Protein AF-A0A969F271-F1 (afdb_monomer_lite)

Structure (mmCIF, N/CA/C/O backbone):
data_AF-A0A969F271-F1
#
_entry.id   AF-A0A969F271-F1
#
loop_
_atom_site.group_PDB
_atom_site.id
_atom_site.type_symbol
_atom_site.label_atom_id
_atom_site.label_alt_id
_atom_site.label_comp_id
_atom_site.label_asym_id
_atom_site.label_entity_id
_atom_site.label_seq_id
_atom_site.pdbx_PDB_i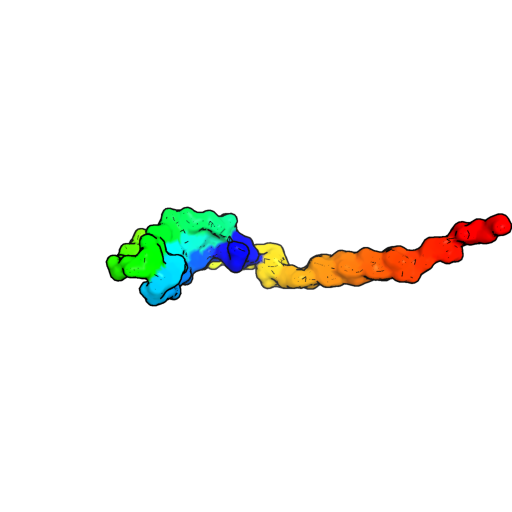ns_code
_atom_site.Cartn_x
_atom_site.Cartn_y
_atom_site.Cartn_z
_atom_site.occupancy
_atom_site.B_iso_or_equiv
_atom_site.auth_seq_id
_atom_site.auth_comp_id
_atom_site.auth_asym_id
_atom_site.auth_atom_id
_atom_site.pdbx_PDB_model_num
ATOM 1 N N . MET A 1 1 ? 0.746 4.083 0.832 1.00 69.88 1 MET A N 1
ATOM 2 C CA . MET A 1 1 ? 1.950 3.871 -0.001 1.00 69.88 1 MET A CA 1
ATOM 3 C C . MET A 1 1 ? 2.086 2.414 -0.428 1.00 69.88 1 MET A C 1
ATOM 5 O O . MET A 1 1 ? 1.808 2.140 -1.583 1.00 69.88 1 MET A O 1
ATOM 9 N N . ARG A 1 2 ? 2.341 1.453 0.475 1.00 82.25 2 ARG A N 1
ATOM 10 C CA . ARG A 1 2 ? 2.545 0.032 0.103 1.00 82.25 2 ARG A CA 1
ATOM 11 C C . ARG A 1 2 ? 1.407 -0.627 -0.688 1.00 82.25 2 ARG A C 1
ATOM 13 O O . ARG A 1 2 ? 1.689 -1.394 -1.602 1.00 82.25 2 ARG A O 1
ATOM 20 N N . ALA A 1 3 ? 0.150 -0.317 -0.367 1.00 83.69 3 ALA A N 1
ATOM 21 C CA . ALA A 1 3 ? -1.006 -0.820 -1.117 1.00 83.69 3 ALA A CA 1
ATOM 22 C C . ALA A 1 3 ? -0.977 -0.375 -2.593 1.00 83.69 3 ALA A C 1
ATOM 24 O O . ALA A 1 3 ? -1.136 -1.199 -3.488 1.00 83.69 3 ALA A O 1
ATOM 25 N N . LEU A 1 4 ? -0.657 0.902 -2.831 1.00 87.50 4 LEU A N 1
ATOM 26 C CA . LEU A 1 4 ? -0.541 1.501 -4.163 1.00 87.50 4 LEU A CA 1
ATOM 27 C C . LEU A 1 4 ? 0.678 0.975 -4.931 1.00 87.50 4 LEU A C 1
ATOM 29 O O . LEU A 1 4 ? 0.565 0.592 -6.090 1.00 87.50 4 LEU A O 1
ATOM 33 N N . GLU A 1 5 ? 1.833 0.901 -4.271 1.00 87.50 5 GLU A N 1
ATOM 34 C CA . GLU A 1 5 ? 3.076 0.376 -4.854 1.00 87.50 5 GLU A CA 1
ATOM 35 C C . GLU A 1 5 ? 2.911 -1.057 -5.363 1.00 87.50 5 GLU A C 1
ATOM 37 O O . GLU A 1 5 ? 3.357 -1.393 -6.460 1.00 87.50 5 GLU A O 1
ATOM 42 N N . ASN A 1 6 ? 2.247 -1.902 -4.577 1.00 87.50 6 ASN A N 1
ATOM 43 C CA . ASN A 1 6 ? 2.043 -3.304 -4.918 1.00 87.50 6 ASN A CA 1
ATOM 44 C C . ASN A 1 6 ? 0.766 -3.544 -5.726 1.00 87.50 6 ASN A C 1
ATOM 46 O O . ASN A 1 6 ? 0.573 -4.662 -6.198 1.00 87.50 6 ASN A O 1
ATOM 50 N N . GLY A 1 7 ? -0.099 -2.533 -5.874 1.00 87.69 7 GLY A N 1
ATOM 51 C CA . GLY A 1 7 ? -1.422 -2.684 -6.477 1.00 87.69 7 GLY A CA 1
ATOM 52 C C . GLY A 1 7 ? -2.220 -3.783 -5.780 1.00 87.69 7 GLY A C 1
ATOM 53 O O . GLY A 1 7 ? -2.776 -4.656 -6.438 1.00 87.69 7 GLY A O 1
ATOM 54 N N . ARG A 1 8 ? -2.202 -3.799 -4.442 1.00 91.88 8 ARG A N 1
ATOM 55 C CA . ARG A 1 8 ? -2.833 -4.839 -3.620 1.00 91.88 8 ARG A CA 1
ATOM 56 C C . ARG A 1 8 ? -3.618 -4.232 -2.473 1.00 91.88 8 ARG A C 1
ATOM 58 O O . ARG A 1 8 ? -3.230 -3.211 -1.912 1.00 91.88 8 ARG A O 1
ATOM 65 N N . TRP A 1 9 ? -4.672 -4.940 -2.083 1.00 93.25 9 TRP A N 1
ATOM 66 C CA . TRP A 1 9 ? -5.376 -4.690 -0.834 1.00 93.25 9 TRP A CA 1
ATOM 67 C C . TRP A 1 9 ? -4.432 -4.860 0.356 1.00 93.25 9 TRP A C 1
ATOM 69 O O . TRP A 1 9 ? -3.674 -5.830 0.430 1.00 93.25 9 TRP A O 1
ATOM 79 N N . LEU A 1 10 ? -4.498 -3.922 1.296 1.00 93.69 10 LEU A N 1
ATOM 80 C CA . LEU A 1 10 ? -3.742 -3.961 2.541 1.00 93.69 10 LEU A CA 1
ATOM 81 C C . LEU A 1 10 ? -4.718 -4.017 3.714 1.00 93.69 10 LEU A C 1
ATOM 83 O O . LEU A 1 10 ? -5.437 -3.056 3.989 1.00 93.69 10 LEU A O 1
ATOM 87 N N . LEU A 1 11 ? -4.699 -5.145 4.421 1.00 93.44 11 LEU A N 1
ATOM 88 C CA . LEU A 1 11 ? -5.399 -5.325 5.687 1.00 93.44 11 LEU A CA 1
ATOM 89 C C . LEU A 1 11 ? -4.424 -5.000 6.817 1.00 93.44 11 LEU A C 1
ATOM 91 O O . LEU A 1 11 ? -3.444 -5.714 7.024 1.00 93.44 11 LEU A O 1
ATOM 95 N N . ARG A 1 12 ? -4.667 -3.900 7.531 1.00 93.69 12 ARG A N 1
ATOM 96 C CA . ARG A 1 12 ? -3.850 -3.490 8.672 1.00 93.69 12 ARG A CA 1
ATOM 97 C C . ARG A 1 12 ? -4.618 -3.752 9.959 1.00 93.69 12 ARG A C 1
ATOM 99 O O . ARG A 1 12 ? -5.585 -3.053 10.243 1.00 93.69 12 ARG A O 1
ATOM 106 N N . ALA A 1 13 ? -4.148 -4.718 10.742 1.00 92.25 13 ALA A N 1
ATOM 107 C CA . ALA A 1 13 ? -4.650 -5.008 12.080 1.00 92.25 13 ALA A CA 1
ATOM 108 C C . ALA A 1 13 ? -3.625 -4.553 13.122 1.00 92.25 13 ALA A C 1
ATOM 110 O O . ALA A 1 13 ? -2.455 -4.932 13.064 1.00 92.25 13 ALA A O 1
ATOM 111 N N . THR A 1 14 ? -4.053 -3.714 14.059 1.00 91.69 14 THR A N 1
ATOM 112 C CA . THR A 1 14 ? -3.212 -3.224 15.157 1.00 91.69 14 THR A CA 1
ATOM 113 C C . THR A 1 14 ? -3.969 -3.320 16.475 1.00 91.69 14 THR A C 1
ATOM 115 O O . THR A 1 14 ? -5.192 -3.248 16.471 1.00 91.69 14 THR A O 1
ATOM 118 N N . ASN A 1 15 ? -3.251 -3.471 17.593 1.00 88.94 15 ASN A N 1
ATOM 119 C CA . ASN A 1 15 ? -3.870 -3.605 18.916 1.00 88.94 15 ASN A CA 1
ATOM 120 C C . ASN A 1 15 ? -4.593 -2.312 19.349 1.00 88.94 15 ASN A C 1
ATOM 122 O O . ASN A 1 15 ? -5.778 -2.323 19.643 1.00 88.94 15 ASN A O 1
ATOM 126 N N . ASN A 1 16 ? -3.889 -1.181 19.328 1.00 85.25 16 ASN A N 1
ATOM 127 C CA . ASN A 1 16 ? -4.406 0.130 19.747 1.00 85.25 16 ASN A CA 1
ATOM 128 C C . ASN A 1 16 ? -4.219 1.231 18.688 1.00 85.25 16 ASN A C 1
ATOM 130 O O . ASN A 1 16 ? -4.637 2.368 18.898 1.00 85.25 16 ASN A O 1
ATOM 134 N N . GLY A 1 17 ? -3.556 0.903 17.578 1.00 87.94 17 GLY A N 1
ATOM 135 C CA . GLY A 1 17 ? -3.272 1.831 16.492 1.00 87.94 17 GLY A CA 1
ATOM 136 C C . GLY A 1 17 ? -4.385 1.886 15.447 1.00 87.94 17 GLY A C 1
ATOM 137 O O . GLY A 1 17 ? -5.521 1.466 15.663 1.00 87.94 17 GLY A O 1
ATOM 138 N N . VAL A 1 18 ? -4.034 2.392 14.266 1.00 89.00 18 VAL A N 1
ATOM 139 C CA . VAL A 1 18 ? -4.957 2.466 13.131 1.00 89.00 18 VAL A CA 1
ATOM 140 C C . VAL A 1 18 ? -5.164 1.079 12.519 1.00 89.00 18 VAL A C 1
ATOM 142 O O . VAL A 1 18 ? -4.342 0.607 11.726 1.00 89.00 18 VAL A O 1
ATOM 145 N N . THR A 1 19 ? -6.302 0.471 12.847 1.00 94.06 19 THR A N 1
ATOM 146 C CA . THR A 1 19 ? -6.829 -0.721 12.177 1.00 94.06 19 THR A CA 1
ATOM 147 C C . THR A 1 19 ? -7.682 -0.289 10.985 1.00 94.06 19 THR A C 1
ATOM 149 O O . THR A 1 19 ? -8.648 0.460 11.144 1.00 94.06 19 THR A O 1
ATOM 152 N N . ALA A 1 20 ? -7.301 -0.706 9.777 1.00 94.12 20 ALA A N 1
ATOM 153 C CA . ALA A 1 20 ? -7.917 -0.230 8.541 1.00 94.12 20 ALA A CA 1
ATOM 154 C C . ALA A 1 20 ? -7.771 -1.214 7.374 1.00 94.12 20 ALA A C 1
ATOM 156 O O . ALA A 1 20 ? -6.806 -1.976 7.292 1.00 94.12 20 ALA A O 1
ATOM 157 N N . ILE A 1 21 ? -8.712 -1.127 6.438 1.00 94.81 21 ILE A N 1
ATOM 158 C CA . ILE A 1 21 ? -8.664 -1.774 5.126 1.00 94.81 21 ILE A CA 1
ATOM 159 C C . ILE A 1 21 ? -8.324 -0.692 4.105 1.00 94.81 21 ILE A C 1
ATOM 161 O O . ILE A 1 21 ? -8.954 0.368 4.077 1.00 94.81 21 ILE A O 1
ATOM 165 N N . VAL A 1 22 ? -7.302 -0.942 3.290 1.00 94.75 22 VAL A N 1
ATOM 166 C CA . VAL A 1 22 ? -6.838 -0.012 2.259 1.00 94.75 22 VAL A CA 1
ATOM 167 C C . VAL A 1 22 ? -6.918 -0.693 0.901 1.00 94.75 22 VAL A C 1
ATOM 169 O O . VAL A 1 22 ? -6.436 -1.817 0.736 1.00 94.75 22 VAL A O 1
ATOM 172 N N . ASP A 1 23 ? -7.523 -0.004 -0.060 1.00 93.00 23 ASP A N 1
ATOM 173 C CA . ASP A 1 23 ? -7.660 -0.472 -1.429 1.00 93.00 23 ASP A CA 1
ATOM 174 C C . ASP A 1 23 ? -6.312 -0.417 -2.195 1.00 93.00 23 ASP A C 1
ATOM 176 O O . ASP A 1 23 ? -5.340 0.208 -1.752 1.00 93.00 23 ASP A O 1
ATOM 180 N N . PRO A 1 24 ? -6.236 -1.047 -3.376 1.00 91.56 24 PRO A N 1
ATOM 181 C CA . PRO A 1 24 ? -5.057 -1.038 -4.248 1.00 91.56 24 PRO A CA 1
ATOM 182 C C . PRO A 1 24 ? -4.674 0.344 -4.783 1.00 91.56 24 PRO A C 1
ATOM 184 O O . PRO A 1 24 ? -3.553 0.523 -5.243 1.00 91.56 24 PRO A O 1
ATOM 187 N N . ALA A 1 25 ? -5.582 1.322 -4.742 1.00 90.00 25 ALA A N 1
ATOM 188 C CA . ALA A 1 25 ? -5.297 2.714 -5.077 1.00 90.00 25 ALA A CA 1
ATOM 189 C C . ALA A 1 25 ? -4.754 3.500 -3.865 1.00 90.00 25 ALA A C 1
ATOM 191 O O . ALA A 1 25 ? -4.439 4.684 -3.979 1.00 90.00 25 ALA A O 1
ATOM 192 N N . GLY A 1 26 ? -4.616 2.858 -2.700 1.00 90.62 26 GLY A N 1
ATOM 193 C CA . GLY A 1 26 ? -4.145 3.472 -1.466 1.00 90.62 26 GLY A CA 1
ATOM 194 C C . GLY A 1 26 ? -5.218 4.225 -0.676 1.00 90.62 26 GLY A C 1
ATOM 195 O O . GLY A 1 26 ? -4.863 4.935 0.266 1.00 90.62 26 GLY A O 1
ATOM 196 N N . ARG A 1 27 ? -6.503 4.089 -1.020 1.00 92.69 27 ARG A N 1
ATOM 197 C CA . ARG A 1 27 ? -7.624 4.709 -0.300 1.00 92.69 27 ARG A CA 1
ATOM 198 C C . ARG A 1 27 ? -8.068 3.829 0.861 1.00 92.69 27 ARG A C 1
ATOM 200 O O . ARG A 1 27 ? -8.143 2.612 0.741 1.00 92.69 27 ARG A O 1
ATOM 207 N N . VAL A 1 28 ? -8.392 4.447 1.993 1.00 93.50 28 VAL A N 1
ATOM 208 C CA . VAL A 1 28 ? -8.930 3.737 3.161 1.00 93.50 28 VAL A CA 1
ATOM 209 C C . VAL A 1 28 ? -10.414 3.466 2.930 1.00 93.50 28 VAL A C 1
ATOM 211 O O . VAL A 1 28 ? -11.196 4.409 2.848 1.00 93.50 28 VAL A O 1
ATOM 214 N N . THR A 1 29 ? -10.801 2.197 2.828 1.00 93.12 29 THR A N 1
ATOM 215 C CA . THR A 1 29 ? -12.199 1.792 2.601 1.00 93.12 29 THR A CA 1
ATOM 216 C C . THR A 1 29 ? -12.959 1.585 3.904 1.00 93.12 29 THR A C 1
ATOM 218 O O . THR A 1 29 ? -14.151 1.862 3.972 1.00 93.12 29 THR A O 1
ATOM 221 N N . ALA A 1 30 ? -12.271 1.139 4.955 1.00 92.44 30 ALA A N 1
ATOM 222 C CA . ALA A 1 30 ? -12.839 0.973 6.285 1.00 92.44 30 ALA A CA 1
ATOM 223 C C . ALA A 1 30 ? -11.769 1.248 7.348 1.00 92.44 30 ALA A C 1
ATOM 225 O O . ALA A 1 30 ? -10.598 0.913 7.151 1.00 92.44 30 ALA A O 1
ATOM 226 N N . ARG A 1 31 ? -12.155 1.847 8.480 1.00 93.00 31 ARG A N 1
ATOM 227 C CA . ARG A 1 31 ? -11.259 2.099 9.619 1.00 93.00 31 ARG A CA 1
ATOM 228 C C . ARG A 1 31 ? -11.988 1.921 10.943 1.00 93.00 31 ARG A C 1
ATOM 230 O O . ARG A 1 31 ? -13.155 2.290 11.047 1.00 93.00 31 ARG A O 1
ATOM 237 N N . LEU A 1 32 ? -11.275 1.424 11.945 1.00 92.56 32 LEU A N 1
ATOM 238 C CA . LEU A 1 32 ? -11.739 1.398 13.328 1.00 92.56 32 LEU A CA 1
ATOM 239 C C . LEU A 1 32 ? -11.258 2.664 14.067 1.00 92.56 32 LEU A C 1
ATOM 241 O O . LEU A 1 32 ? -10.157 3.148 13.766 1.00 92.56 32 LEU A O 1
ATOM 245 N N . PRO A 1 33 ? -12.041 3.217 15.014 1.00 88.31 33 PRO A N 1
ATOM 246 C CA . PRO A 1 33 ? -11.542 4.207 15.964 1.00 88.31 33 PRO A CA 1
ATOM 247 C C . PRO A 1 33 ? -10.325 3.681 16.736 1.00 88.31 33 PRO A C 1
ATOM 249 O O . PRO A 1 33 ? -10.197 2.484 16.989 1.00 88.31 33 PRO A O 1
ATOM 252 N N . GLN A 1 34 ? -9.403 4.578 17.077 1.00 90.25 34 GLN A N 1
ATOM 253 C CA . GLN A 1 34 ? -8.208 4.225 17.847 1.00 90.25 34 GLN A CA 1
ATOM 254 C C . GLN A 1 34 ? -8.544 4.138 19.335 1.00 90.25 34 GLN A C 1
ATOM 256 O O . GLN A 1 34 ? -9.441 4.834 19.798 1.00 90.25 34 GLN A O 1
ATOM 261 N N . PHE A 1 35 ? -7.780 3.333 20.078 1.00 88.19 35 PHE A N 1
ATOM 262 C CA . PHE A 1 35 ? -7.937 3.142 21.530 1.00 88.19 35 PHE A CA 1
ATOM 263 C C . PHE A 1 35 ? -9.304 2.603 21.981 1.00 88.19 35 PHE A C 1
ATOM 265 O O . PHE A 1 35 ? -9.602 2.609 23.173 1.00 88.19 35 PHE A O 1
ATOM 272 N N . GLU A 1 36 ? -10.103 2.085 21.051 1.00 87.94 36 GLU A N 1
ATOM 273 C CA . GLU A 1 36 ? -11.380 1.440 21.329 1.00 87.94 36 GLU A CA 1
ATOM 274 C C . GLU A 1 36 ? -11.321 -0.037 20.941 1.00 87.94 36 GLU A C 1
ATOM 276 O O . GLU A 1 36 ? -10.743 -0.415 19.918 1.00 87.94 36 GLU A O 1
ATOM 281 N N . ALA A 1 37 ? -11.937 -0.885 21.763 1.00 88.19 37 ALA A N 1
ATOM 282 C CA . ALA A 1 37 ? -12.109 -2.288 21.431 1.00 88.19 37 ALA A CA 1
ATOM 283 C C . ALA A 1 37 ? -13.192 -2.425 20.354 1.00 88.19 37 ALA A C 1
ATOM 285 O O . ALA A 1 37 ? -14.317 -1.958 20.526 1.00 88.19 37 ALA A O 1
ATOM 286 N N . GLY A 1 38 ? -12.872 -3.099 19.253 1.00 90.06 38 GLY A N 1
ATOM 287 C CA . GLY A 1 38 ? -13.833 -3.316 18.180 1.00 90.06 38 GLY A CA 1
ATOM 288 C C . GLY A 1 38 ? -13.338 -4.289 17.119 1.00 90.06 38 GLY A C 1
ATOM 289 O O . GLY A 1 38 ? -12.177 -4.699 17.108 1.00 90.06 38 GLY A O 1
ATOM 290 N N . VAL A 1 39 ? -14.245 -4.657 16.215 1.00 90.88 39 VAL A N 1
ATOM 291 C CA . VAL A 1 39 ? -13.972 -5.558 15.092 1.00 90.88 39 VAL A CA 1
ATOM 292 C C . VAL A 1 39 ? -14.252 -4.816 13.794 1.00 90.88 39 VAL A C 1
ATOM 294 O O . VAL A 1 39 ? -15.365 -4.350 13.560 1.00 90.88 39 VAL A O 1
ATOM 297 N N . LEU A 1 40 ? -13.238 -4.716 12.935 1.00 91.88 40 LEU A N 1
ATOM 298 C CA . LEU A 1 40 ? -13.384 -4.136 11.605 1.00 91.88 40 LEU A CA 1
ATOM 299 C C . LEU A 1 40 ? -13.738 -5.238 10.603 1.00 91.88 40 LEU A C 1
ATOM 301 O O . LEU A 1 40 ? -12.897 -6.076 10.285 1.00 91.88 40 LEU A O 1
ATOM 305 N N . THR A 1 41 ? -14.972 -5.219 10.099 1.00 93.25 41 THR A N 1
ATOM 306 C CA . THR A 1 41 ? -15.445 -6.157 9.069 1.00 93.25 41 THR A CA 1
ATOM 307 C C . THR A 1 41 ? -15.569 -5.430 7.736 1.00 93.25 41 THR A C 1
ATOM 309 O O . THR A 1 41 ? -16.089 -4.318 7.681 1.00 93.25 41 THR A O 1
ATOM 312 N N . GLY A 1 42 ? -15.097 -6.045 6.655 1.00 91.00 42 GLY A N 1
ATOM 313 C CA . GLY A 1 42 ? -15.185 -5.480 5.313 1.00 91.00 42 GLY A CA 1
ATOM 314 C C . GLY A 1 42 ? -14.850 -6.509 4.243 1.00 91.00 42 GLY A C 1
ATOM 315 O O . GLY A 1 42 ? -14.412 -7.619 4.546 1.00 91.00 42 GLY A O 1
ATOM 316 N N . THR A 1 43 ? -15.074 -6.139 2.987 1.00 91.06 43 THR A N 1
ATOM 317 C CA . THR A 1 43 ? -14.795 -6.981 1.822 1.00 91.06 43 THR A CA 1
ATOM 318 C C . THR A 1 43 ? -13.465 -6.598 1.179 1.00 91.06 43 THR A C 1
ATOM 320 O O . THR A 1 43 ? -13.028 -5.447 1.239 1.00 91.06 43 THR A O 1
ATOM 323 N N . PHE A 1 44 ? -12.802 -7.580 0.573 1.00 91.06 44 PHE A N 1
ATOM 324 C CA . PHE A 1 44 ? -11.592 -7.387 -0.219 1.00 91.06 44 PHE A CA 1
ATOM 325 C C . PHE A 1 44 ? -11.548 -8.425 -1.340 1.00 91.06 44 PHE A C 1
ATOM 327 O O . PHE A 1 44 ? -12.166 -9.486 -1.239 1.00 91.06 44 PHE A O 1
ATOM 334 N N . GLU A 1 45 ? -10.787 -8.134 -2.392 1.00 90.31 45 GLU A N 1
ATOM 335 C CA . GLU A 1 45 ? -10.660 -9.022 -3.547 1.00 90.31 45 GLU A CA 1
ATOM 336 C C . GLU A 1 45 ? -9.206 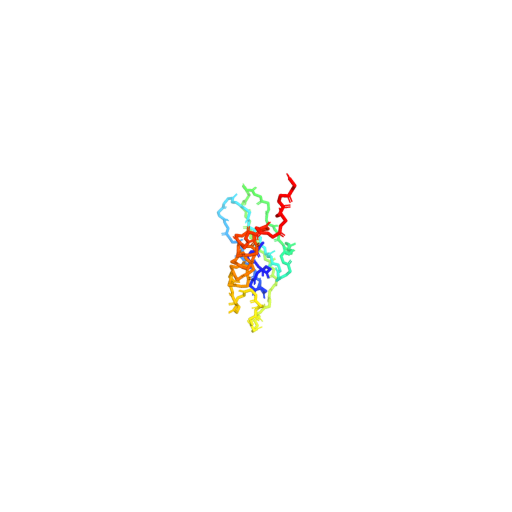-9.479 -3.745 1.00 90.31 45 GLU A C 1
ATOM 338 O O . GLU A 1 45 ? -8.287 -8.651 -3.728 1.00 90.31 45 GLU A O 1
ATOM 343 N N . PRO A 1 46 ? -8.951 -10.784 -3.959 1.00 86.94 46 PRO A N 1
ATOM 344 C CA . PRO A 1 46 ? -7.622 -11.270 -4.303 1.00 86.94 46 PRO A CA 1
ATOM 345 C C . PRO A 1 46 ? -7.154 -10.710 -5.650 1.00 86.94 46 PRO A C 1
ATOM 347 O O . PRO A 1 46 ? -7.825 -10.860 -6.668 1.00 86.94 46 PRO A O 1
ATOM 350 N N . MET A 1 47 ? -5.957 -10.122 -5.676 1.00 88.44 47 MET A N 1
ATOM 351 C CA . MET A 1 47 ? -5.386 -9.540 -6.893 1.00 88.44 47 MET A CA 1
ATOM 352 C C . MET A 1 47 ? -4.270 -10.391 -7.499 1.00 88.44 47 MET A C 1
ATOM 354 O O . MET A 1 47 ? -3.413 -10.939 -6.794 1.00 88.44 47 MET A O 1
ATOM 358 N N . ARG A 1 48 ? -4.270 -10.459 -8.835 1.00 86.62 48 ARG A N 1
ATOM 359 C CA . ARG A 1 48 ? -3.257 -11.122 -9.666 1.00 86.62 48 ARG A CA 1
ATOM 360 C C . ARG A 1 48 ? -2.496 -10.092 -10.498 1.00 86.62 48 ARG A C 1
ATOM 362 O O . ARG A 1 48 ? -3.006 -9.015 -10.778 1.00 86.62 48 ARG A O 1
ATOM 369 N N . GLY A 1 49 ? -1.293 -10.464 -10.922 1.00 86.69 49 GLY A N 1
ATOM 370 C CA . GLY A 1 49 ? -0.402 -9.591 -11.685 1.00 86.69 49 GLY A CA 1
ATOM 371 C C . GLY A 1 49 ? 0.631 -8.869 -10.817 1.00 86.69 49 GLY A C 1
ATOM 372 O O . GLY A 1 49 ? 0.702 -9.065 -9.601 1.00 86.69 49 GLY A O 1
ATOM 373 N N . LEU A 1 50 ? 1.467 -8.079 -11.489 1.00 85.94 50 LEU A N 1
ATOM 374 C CA . LEU A 1 50 ? 2.572 -7.307 -10.918 1.00 85.94 50 LEU A CA 1
ATOM 375 C C . LEU A 1 50 ? 2.461 -5.865 -11.418 1.00 85.94 50 LEU A C 1
ATOM 377 O O . LEU A 1 50 ? 2.259 -5.641 -12.613 1.00 85.94 50 LEU A O 1
ATOM 381 N N . THR A 1 51 ? 2.608 -4.897 -10.517 1.00 88.56 51 THR A N 1
ATOM 382 C CA . THR A 1 51 ? 2.740 -3.481 -10.881 1.00 88.56 51 THR A CA 1
ATOM 383 C C . THR A 1 51 ? 4.114 -3.220 -11.507 1.00 88.56 51 THR A C 1
ATOM 385 O O . THR A 1 51 ? 5.067 -3.960 -11.241 1.00 88.56 51 THR A O 1
ATOM 388 N N . PRO A 1 52 ? 4.281 -2.145 -12.299 1.00 86.44 52 PRO A N 1
ATOM 389 C CA . PRO A 1 52 ? 5.601 -1.741 -12.780 1.00 86.44 52 PRO A CA 1
ATOM 390 C C . PRO A 1 52 ? 6.609 -1.568 -11.635 1.00 86.44 52 PRO A C 1
ATOM 392 O O . PRO A 1 52 ? 7.745 -2.018 -11.751 1.00 86.44 52 PRO A O 1
ATOM 395 N N . TYR A 1 53 ? 6.169 -1.013 -10.499 1.00 86.75 53 TYR A N 1
ATOM 396 C CA . TYR A 1 53 ? 7.015 -0.854 -9.317 1.00 86.75 53 TYR A CA 1
ATOM 397 C C . TYR A 1 53 ? 7.437 -2.198 -8.707 1.00 86.75 53 TYR A C 1
ATOM 399 O O . TYR A 1 53 ? 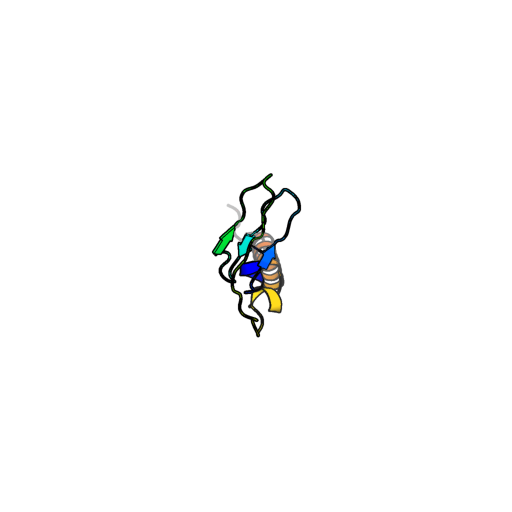8.601 -2.377 -8.388 1.00 86.75 53 TYR A O 1
ATOM 407 N N . THR A 1 54 ? 6.552 -3.195 -8.615 1.00 86.88 54 THR A N 1
ATOM 408 C CA . THR A 1 54 ? 6.962 -4.534 -8.138 1.00 86.88 54 THR A CA 1
ATOM 409 C C . THR A 1 54 ? 7.824 -5.298 -9.140 1.00 86.88 54 THR A C 1
ATOM 411 O O . THR A 1 54 ? 8.609 -6.148 -8.730 1.00 86.88 54 THR A O 1
ATOM 414 N N . ARG A 1 55 ? 7.714 -5.008 -10.443 1.00 88.81 55 ARG A N 1
ATOM 415 C CA . ARG A 1 55 ? 8.546 -5.636 -11.481 1.00 88.81 55 ARG A CA 1
ATOM 416 C C . ARG A 1 55 ? 9.964 -5.066 -11.532 1.00 88.81 55 ARG A C 1
ATOM 418 O O . ARG A 1 55 ? 10.904 -5.831 -11.709 1.00 88.81 55 ARG A O 1
ATOM 425 N N . PHE A 1 56 ? 10.108 -3.746 -11.439 1.00 90.25 56 PHE A N 1
ATOM 426 C CA . PHE A 1 56 ? 11.392 -3.065 -11.630 1.00 90.25 56 PHE A CA 1
ATOM 427 C C . PHE A 1 56 ? 11.996 -2.51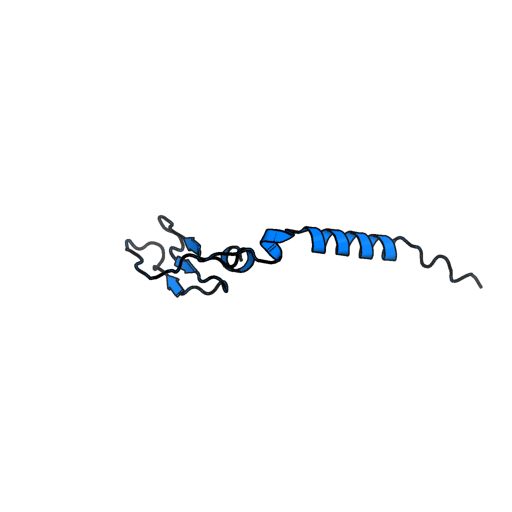5 -10.331 1.00 90.25 56 PHE A C 1
ATOM 429 O O . PHE A 1 56 ? 13.167 -2.145 -10.320 1.00 90.25 56 PHE A O 1
ATOM 436 N N . GLY A 1 57 ? 11.229 -2.461 -9.241 1.00 89.31 57 GLY A N 1
ATOM 437 C CA . GLY A 1 57 ? 11.645 -1.843 -7.985 1.00 89.31 57 GLY A CA 1
ATOM 438 C C . GLY A 1 57 ? 12.076 -0.393 -8.191 1.00 89.31 57 GLY A C 1
ATOM 439 O O . GLY A 1 57 ? 11.477 0.354 -8.967 1.00 89.31 57 GLY A O 1
ATOM 440 N N . ASP A 1 58 ? 13.180 -0.029 -7.545 1.00 91.31 58 ASP A N 1
ATOM 441 C CA . ASP A 1 58 ? 13.771 1.309 -7.634 1.00 91.31 58 ASP A CA 1
ATOM 442 C C . ASP A 1 58 ? 14.742 1.462 -8.825 1.00 91.31 58 ASP A C 1
ATOM 444 O O . ASP A 1 58 ? 15.354 2.514 -9.010 1.00 91.31 58 ASP A O 1
ATOM 448 N N . LEU A 1 59 ? 14.889 0.428 -9.661 1.00 91.44 59 LEU A N 1
ATOM 449 C CA . LEU A 1 59 ? 15.876 0.368 -10.744 1.00 91.44 59 LEU A CA 1
ATOM 450 C C . LEU A 1 59 ? 15.714 1.491 -11.790 1.00 91.44 59 LEU A C 1
ATOM 452 O O . LEU A 1 59 ? 16.726 2.101 -12.136 1.00 91.44 59 LEU A O 1
ATOM 456 N N . PRO A 1 60 ? 14.498 1.859 -12.249 1.00 89.75 60 PRO A N 1
ATOM 457 C CA . PRO A 1 60 ? 14.319 2.991 -13.161 1.00 89.75 60 PRO A CA 1
ATOM 458 C C . PRO A 1 60 ? 14.775 4.318 -12.543 1.00 89.75 60 PRO A C 1
ATOM 460 O O . PRO A 1 60 ? 15.394 5.139 -13.218 1.00 89.75 60 PRO A O 1
ATOM 463 N N . THR A 1 61 ? 14.516 4.508 -11.246 1.00 90.50 61 THR A N 1
ATOM 464 C CA . THR A 1 61 ? 14.920 5.703 -10.496 1.00 90.50 61 THR A CA 1
ATOM 465 C C . THR A 1 61 ? 16.438 5.773 -10.357 1.00 90.50 61 THR A C 1
ATOM 467 O O . THR A 1 61 ? 17.022 6.832 -10.563 1.00 90.50 61 THR A O 1
ATOM 470 N N . LEU A 1 62 ? 17.092 4.645 -10.064 1.00 92.75 62 LEU A N 1
ATOM 471 C CA . LEU A 1 62 ? 18.552 4.558 -9.976 1.00 92.75 62 LEU A CA 1
ATOM 472 C C . LEU A 1 62 ? 19.228 4.801 -11.330 1.00 92.75 62 LEU A C 1
ATOM 474 O O . LEU A 1 62 ? 20.218 5.527 -11.392 1.00 92.75 62 LEU A O 1
ATOM 478 N N . VAL A 1 63 ? 18.682 4.247 -12.417 1.00 94.25 63 VAL A N 1
ATOM 479 C CA . VAL A 1 63 ? 19.177 4.505 -13.780 1.00 94.25 63 VAL A CA 1
ATOM 480 C C . VAL A 1 63 ? 19.053 5.989 -14.117 1.00 94.25 63 VAL A C 1
ATOM 482 O O . VAL A 1 63 ? 20.015 6.586 -14.593 1.00 94.25 63 VAL A O 1
ATOM 485 N N . LEU A 1 64 ? 17.908 6.609 -13.821 1.00 93.19 64 LEU A N 1
ATOM 486 C CA . LEU A 1 64 ? 17.715 8.041 -14.038 1.00 93.19 64 LEU A CA 1
ATOM 487 C C . LEU A 1 64 ? 18.700 8.882 -13.212 1.00 93.19 64 LEU A C 1
ATOM 489 O O . LEU A 1 64 ? 19.307 9.805 -13.750 1.00 93.19 64 LEU A O 1
ATOM 493 N N . LEU A 1 65 ? 18.897 8.542 -11.935 1.00 93.94 65 LEU A N 1
ATOM 494 C CA . LEU A 1 65 ? 19.857 9.215 -11.058 1.00 93.94 65 LEU A CA 1
ATOM 495 C C . LEU A 1 65 ? 21.281 9.140 -11.628 1.00 93.94 65 LEU A C 1
ATOM 497 O O . LEU A 1 65 ? 21.989 10.143 -11.658 1.00 93.94 65 LEU A O 1
ATOM 501 N N . LEU A 1 66 ? 21.684 7.967 -12.121 1.00 94.44 66 LEU A N 1
ATOM 502 C CA . LEU A 1 66 ? 22.999 7.755 -12.71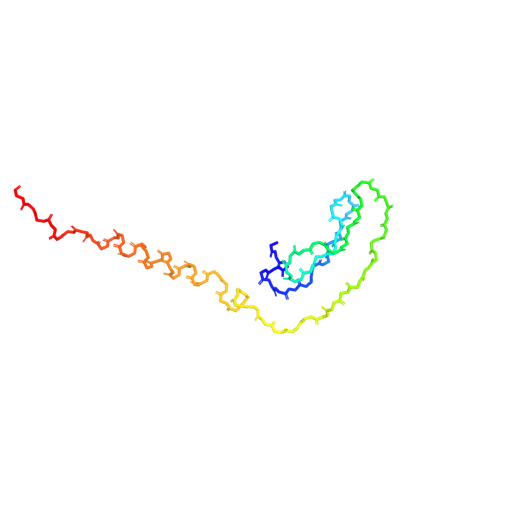8 1.00 94.44 66 LEU A CA 1
ATOM 503 C C . LEU A 1 66 ? 23.171 8.552 -14.017 1.00 94.44 66 LEU A C 1
ATOM 505 O O . LEU A 1 66 ? 24.219 9.159 -14.215 1.00 94.44 66 LEU A O 1
ATOM 509 N N . LEU A 1 67 ? 22.143 8.613 -14.870 1.00 93.50 67 LEU A N 1
ATOM 510 C CA . LEU A 1 67 ? 22.159 9.423 -16.093 1.00 93.50 67 LEU A CA 1
ATOM 511 C C . LEU A 1 67 ? 22.269 10.922 -15.785 1.00 93.50 67 LEU A C 1
ATOM 513 O O . LEU A 1 67 ? 23.096 11.607 -16.381 1.00 93.50 67 LEU A O 1
ATOM 517 N N . VAL A 1 68 ? 21.480 11.429 -14.832 1.00 92.50 68 VAL A N 1
ATOM 518 C CA . VAL A 1 68 ? 21.544 12.834 -14.394 1.00 92.50 68 VAL A CA 1
ATOM 519 C C . VAL A 1 68 ? 22.907 13.151 -13.781 1.00 92.50 68 VAL A C 1
ATOM 521 O O . VAL A 1 68 ? 23.491 14.192 -14.084 1.00 92.50 68 VAL A O 1
ATOM 524 N N . GLY A 1 69 ? 23.440 12.243 -12.961 1.00 90.75 69 GLY A N 1
ATOM 525 C CA . GLY A 1 69 ? 24.782 12.354 -12.401 1.00 90.75 69 GLY A CA 1
ATOM 526 C C . GLY A 1 69 ? 25.845 12.421 -13.493 1.00 90.75 69 GLY A C 1
ATOM 527 O O . GLY A 1 69 ? 26.672 13.325 -13.473 1.00 90.75 69 GLY A O 1
ATOM 528 N N . LEU A 1 70 ? 25.779 11.537 -14.493 1.00 89.00 70 LEU A N 1
ATOM 529 C CA . LEU A 1 70 ? 26.724 11.501 -15.609 1.00 89.00 70 LEU A CA 1
ATOM 530 C C . LEU A 1 70 ? 26.661 12.774 -16.464 1.00 89.00 70 LEU A C 1
ATOM 532 O O . LEU A 1 70 ? 27.708 13.314 -16.791 1.00 89.00 70 LEU A O 1
ATOM 536 N N . VAL A 1 71 ? 25.465 13.288 -16.775 1.00 87.81 71 VAL A N 1
ATOM 537 C CA . VAL A 1 71 ? 25.285 14.552 -17.521 1.00 87.81 71 VAL A CA 1
ATOM 538 C C . VAL A 1 71 ? 25.802 15.755 -16.727 1.00 87.81 71 VAL A C 1
ATOM 540 O O . VAL A 1 71 ? 26.370 16.685 -17.295 1.00 87.81 71 VAL A O 1
ATOM 543 N N . SER A 1 72 ? 25.639 15.733 -15.405 1.00 81.44 72 SER A N 1
ATOM 544 C CA . SER A 1 72 ? 26.148 16.791 -14.524 1.00 81.44 72 SER A CA 1
ATOM 545 C C . SER A 1 72 ? 27.673 16.725 -14.371 1.00 81.44 72 SER A C 1
ATOM 547 O O . SER A 1 72 ? 28.322 17.756 -14.211 1.00 81.44 72 SER A O 1
ATOM 549 N N . PHE A 1 73 ? 28.249 15.519 -14.427 1.00 73.31 73 PHE A N 1
ATOM 550 C CA . PHE A 1 73 ? 29.692 15.285 -14.340 1.00 73.31 73 PHE A CA 1
ATOM 551 C C . PHE A 1 73 ? 30.409 15.403 -15.686 1.00 73.31 73 PHE A C 1
ATOM 553 O O . PHE A 1 73 ? 31.610 15.666 -15.692 1.00 73.31 73 PHE A O 1
ATOM 560 N N . THR A 1 74 ? 29.717 15.225 -16.822 1.00 68.81 74 THR A N 1
ATOM 561 C CA . THR A 1 74 ? 30.249 15.626 -18.126 1.00 68.81 74 THR A CA 1
ATOM 562 C C . THR A 1 74 ? 30.396 17.130 -18.071 1.00 68.81 74 THR A C 1
ATOM 564 O O . THR A 1 74 ? 29.392 17.844 -18.065 1.00 68.81 74 THR A O 1
ATOM 567 N N . PRO A 1 75 ? 31.626 17.639 -17.947 1.00 59.47 75 PRO A N 1
ATOM 568 C CA . PRO A 1 75 ? 31.779 19.031 -17.656 1.00 59.47 75 PRO A CA 1
ATOM 569 C C . PRO A 1 75 ? 31.255 19.787 -18.870 1.00 59.47 75 PRO A C 1
ATOM 571 O O . PRO A 1 75 ? 31.570 19.464 -20.021 1.00 59.47 75 PRO A O 1
ATOM 574 N N . LEU A 1 76 ? 30.557 20.880 -18.600 1.00 61.06 76 LEU A N 1
ATOM 575 C CA . LEU A 1 76 ? 30.463 22.035 -19.484 1.00 61.06 76 LEU A CA 1
ATOM 576 C C . LEU A 1 76 ? 31.878 22.626 -19.775 1.00 61.06 76 LEU A C 1
ATOM 578 O O . LEU A 1 76 ? 32.044 23.828 -19.926 1.00 61.06 76 LEU A O 1
ATOM 582 N N . SER A 1 7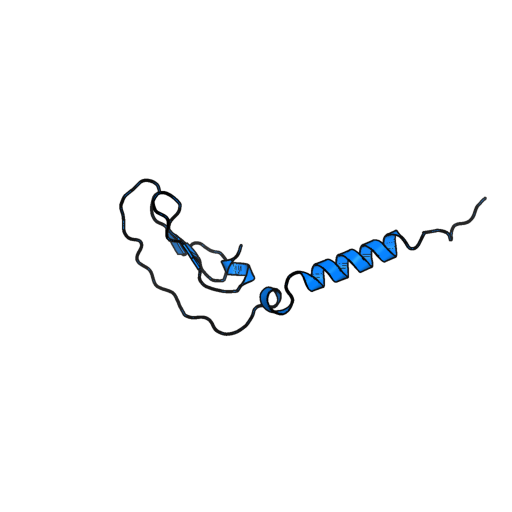7 ? 32.936 21.801 -19.871 1.00 61.84 77 SER A N 1
ATOM 583 C CA . SER A 1 77 ? 34.327 22.130 -20.221 1.00 61.84 77 SER A CA 1
ATOM 584 C C . SER A 1 77 ? 34.459 22.390 -21.728 1.00 61.84 77 SER A C 1
ATOM 586 O O . SER A 1 77 ? 35.406 21.969 -22.389 1.00 61.84 77 SER A O 1
ATOM 588 N N . ARG A 1 78 ? 33.470 23.068 -22.321 1.00 61.72 78 ARG A N 1
ATOM 589 C CA . ARG A 1 78 ? 33.524 23.490 -23.727 1.00 61.72 78 ARG A CA 1
ATOM 590 C C . ARG A 1 78 ? 33.166 24.947 -24.009 1.00 61.72 78 ARG A C 1
ATOM 592 O O . ARG A 1 78 ? 33.205 25.325 -25.174 1.00 61.72 78 ARG A O 1
ATOM 599 N N . SER A 1 79 ? 32.985 25.799 -23.005 1.00 54.69 79 SER A N 1
ATOM 600 C CA . SER A 1 79 ? 33.088 27.259 -23.184 1.00 54.69 79 SER A CA 1
ATOM 601 C C . SER A 1 79 ? 34.266 27.775 -22.353 1.00 54.69 79 SER A C 1
ATOM 603 O O . SER A 1 79 ? 34.105 28.131 -21.193 1.00 54.69 79 SER A O 1
ATOM 605 N N . ARG A 1 80 ? 35.508 27.523 -22.786 1.00 58.62 80 ARG A N 1
ATOM 606 C CA . ARG A 1 80 ? 36.324 28.476 -23.567 1.00 58.62 80 ARG A CA 1
ATOM 607 C C . ARG A 1 80 ? 36.227 29.914 -23.038 1.00 58.62 80 ARG A C 1
ATOM 609 O O . ARG A 1 80 ? 35.262 30.613 -23.320 1.00 58.62 80 ARG A O 1
ATOM 616 N N . LEU A 1 81 ? 37.268 30.266 -22.282 1.00 55.44 81 LEU A N 1
ATOM 617 C CA . LEU A 1 81 ? 38.019 31.530 -22.278 1.00 55.44 81 LEU A CA 1
ATOM 618 C C . LEU A 1 81 ? 37.539 32.580 -23.299 1.00 55.44 81 LEU A C 1
ATOM 620 O O . LEU A 1 81 ? 37.468 32.283 -24.496 1.00 55.44 81 LEU A O 1
ATOM 624 N N . PRO A 1 82 ? 37.313 33.812 -22.834 1.00 52.19 82 PRO A N 1
ATOM 625 C CA . PRO A 1 82 ? 38.121 34.945 -23.285 1.00 52.19 82 PRO A CA 1
ATOM 626 C C . PRO A 1 82 ? 39.165 35.362 -22.244 1.00 52.19 82 PRO A C 1
ATOM 628 O O . PRO A 1 82 ? 38.844 35.344 -21.034 1.00 52.19 82 PRO A O 1
#

Secondary structure (DSSP, 8-state):
-HHHHHTS-EEE--SSS--EEE-TTS-EEEEPPTTS------------S--HHHHHTTHHHHHHHHHHHHHHHS--TTS---

Sequence (82 aa):
MRALENGRWLLRATNNGVTAIVDPAGRVTARLPQFEAGVLTGTFEPMRGLTPYTRFGDLPTLVLLLLVGLVSFTPLSRSRLP

pLDDT: mean 86.4, std 10.44, range [52.19, 94.81]

Radius of gyration: 22.29 Å; chains: 1; bounding box: 54×46×45 Å

Foldseek 3Di:
DVLCLFLAWDQDDDDQDWGFIAGSNRHTPWTDDGPDDDDTDDDGDDDDDGDPCRVQPCPVVVVVVVVVVVVPVPDPVPDDDD